Protein AF-A0A832ALB5-F1 (afdb_monomer)

Nearest PDB structures (foldseek):
  1qhh-assembly1_A  TM=9.493E-01  e=1.304E-03  Geobacillus stearothermophilus

Solvent-accessible surface area (backbone atoms only — not comparable to full-atom values): 5937 Å² total; per-residue (Å²): 127,56,60,64,70,62,43,64,88,46,56,73,71,48,34,50,67,32,68,62,75,74,76,91,83,88,86,87,76,68,86,90,72,43,66,69,59,39,54,53,38,23,53,51,37,37,57,61,68,66,67,66,71,86,79,77,86,77,70,81,73,82,74,55,63,70,60,52,54,54,51,52,52,51,50,51,58,51,50,53,52,51,52,52,51,57,62,71,69,52,79,80,132

Radius of gyration: 28.33 Å; Cα contacts (8 Å, |Δi|>4): 34; chains: 1; bounding box: 68×25×69 Å

Foldseek 3Di:
DALCVLCVPPDPVLSVLQPPLDDDDDDDDDPPNCPVSSVVSNVVNCVNVVVDDDDDPPPDDDPVVVVVVVVVVVVVVVVVVVVVVVVVPDDDD

Mean predicted aligned error: 13.48 Å

Structure (mmCIF, N/CA/C/O backbone):
data_AF-A0A832ALB5-F1
#
_entry.id   AF-A0A832ALB5-F1
#
loop_
_atom_site.group_PDB
_atom_site.id
_atom_site.type_symbol
_atom_site.label_atom_id
_atom_site.label_alt_id
_atom_site.label_comp_id
_atom_site.label_asym_id
_atom_site.label_entity_id
_atom_site.label_seq_id
_atom_site.pdbx_PDB_ins_code
_atom_site.Cartn_x
_atom_site.Cartn_y
_atom_site.Cartn_z
_atom_site.occupancy
_atom_site.B_iso_or_equiv
_atom_site.auth_seq_id
_atom_site.auth_comp_id
_atom_site.auth_asym_id
_atom_site.auth_atom_id
_atom_site.pdbx_PDB_model_num
ATOM 1 N N . MET A 1 1 ? -7.554 -15.033 3.421 1.00 71.12 1 MET A N 1
ATOM 2 C CA . MET A 1 1 ? -7.933 -13.713 3.965 1.00 71.12 1 MET A CA 1
ATOM 3 C C . MET A 1 1 ? -8.694 -12.962 2.897 1.00 71.12 1 MET A C 1
ATOM 5 O O . MET A 1 1 ? -8.177 -12.832 1.793 1.00 71.12 1 MET A O 1
ATOM 9 N N . THR A 1 2 ? -9.915 -12.533 3.195 1.00 93.62 2 THR A N 1
ATOM 10 C CA . THR A 1 2 ? -10.697 -11.669 2.301 1.00 93.62 2 THR A CA 1
ATOM 11 C C . THR A 1 2 ? -10.264 -10.204 2.461 1.00 93.62 2 THR A C 1
ATOM 13 O O . THR A 1 2 ? -9.675 -9.855 3.490 1.00 93.62 2 THR A O 1
ATOM 16 N N . PRO A 1 3 ? -10.539 -9.326 1.477 1.00 93.50 3 PRO A N 1
ATOM 17 C CA . PRO A 1 3 ? -10.285 -7.889 1.603 1.00 93.50 3 PRO A CA 1
ATOM 18 C C . PRO A 1 3 ? -10.903 -7.264 2.862 1.00 93.50 3 PRO A C 1
ATOM 20 O O . PRO A 1 3 ? -10.258 -6.448 3.515 1.00 93.50 3 PRO A O 1
ATOM 23 N N . ASP A 1 4 ? -12.102 -7.701 3.249 1.00 95.31 4 ASP A N 1
ATOM 24 C CA . ASP A 1 4 ? -12.810 -7.160 4.415 1.00 95.31 4 ASP A CA 1
ATOM 25 C C . ASP A 1 4 ? -12.121 -7.528 5.735 1.00 95.31 4 ASP A C 1
ATOM 27 O O . ASP A 1 4 ? -11.933 -6.671 6.599 1.00 95.31 4 ASP A O 1
ATOM 31 N N . GLN A 1 5 ? -11.630 -8.767 5.854 1.00 96.38 5 GLN A N 1
ATOM 32 C CA . GLN A 1 5 ? -10.867 -9.226 7.023 1.00 96.38 5 GLN A CA 1
ATOM 33 C C . GLN A 1 5 ? -9.566 -8.432 7.229 1.00 96.38 5 GLN A C 1
ATOM 35 O O . GLN A 1 5 ? -9.103 -8.274 8.357 1.00 96.38 5 GLN A O 1
ATOM 40 N N . ILE A 1 6 ? -8.960 -7.925 6.149 1.00 96.81 6 ILE A N 1
ATOM 41 C CA . ILE A 1 6 ? -7.725 -7.126 6.214 1.00 96.81 6 ILE A CA 1
ATOM 42 C C . ILE A 1 6 ? -7.983 -5.773 6.885 1.00 96.81 6 ILE A C 1
ATOM 44 O O . ILE A 1 6 ? -7.152 -5.297 7.661 1.00 96.81 6 ILE A O 1
ATOM 48 N N . ILE A 1 7 ? -9.129 -5.155 6.596 1.00 97.06 7 ILE A N 1
ATOM 49 C CA . ILE A 1 7 ? -9.441 -3.791 7.038 1.00 97.06 7 ILE A CA 1
ATOM 50 C C . ILE A 1 7 ? -10.309 -3.738 8.295 1.00 97.06 7 ILE A C 1
ATOM 52 O O . ILE A 1 7 ? -10.428 -2.674 8.897 1.00 97.06 7 ILE A O 1
ATOM 56 N N . GLU A 1 8 ? -10.897 -4.857 8.720 1.00 96.50 8 GLU A N 1
ATOM 57 C CA . GLU A 1 8 ? -11.848 -4.941 9.834 1.00 96.50 8 GLU A CA 1
ATOM 58 C C . GLU A 1 8 ? -11.348 -4.227 11.099 1.00 96.50 8 GLU A C 1
ATOM 60 O O . GLU A 1 8 ? -12.029 -3.359 11.645 1.00 96.50 8 GLU A O 1
ATOM 65 N N . LYS A 1 9 ? -10.110 -4.529 11.504 1.00 94.06 9 LYS A N 1
ATOM 66 C CA . LYS A 1 9 ? -9.503 -4.062 12.759 1.00 94.06 9 LYS A CA 1
ATOM 67 C C . LYS A 1 9 ? -8.773 -2.713 12.652 1.00 94.06 9 LYS A C 1
ATOM 69 O O . LYS A 1 9 ? -7.998 -2.381 13.554 1.00 94.06 9 LYS A O 1
ATOM 74 N N . LEU A 1 10 ? -8.911 -1.996 11.538 1.00 97.31 10 LEU A N 1
ATOM 75 C CA . LEU A 1 10 ? -8.297 -0.681 11.323 1.00 97.31 10 LEU A CA 1
ATOM 76 C C . LEU A 1 10 ? -9.265 0.433 11.736 1.00 97.31 10 LEU A C 1
ATOM 78 O O . LEU A 1 10 ? -10.480 0.271 11.648 1.00 97.31 10 LEU A O 1
ATOM 82 N N . ASN A 1 11 ? -8.742 1.582 12.162 1.00 97.25 11 ASN A N 1
ATOM 83 C CA . ASN A 1 11 ? -9.582 2.769 12.351 1.00 97.25 11 ASN A CA 1
ATOM 84 C C . ASN A 1 11 ? -9.970 3.387 10.984 1.00 97.25 11 ASN A C 1
ATOM 86 O O . ASN A 1 11 ? -9.367 3.026 9.971 1.00 97.25 11 ASN A O 1
ATOM 90 N N . PRO A 1 12 ? -10.941 4.316 10.916 1.00 97.69 12 PRO A N 1
ATOM 91 C CA . PRO A 1 12 ? -11.422 4.858 9.641 1.00 97.69 12 PRO A CA 1
ATOM 92 C C . PRO A 1 12 ? -10.323 5.438 8.734 1.00 97.69 12 PRO A C 1
ATOM 94 O O . PRO A 1 12 ? -10.260 5.085 7.561 1.00 97.69 12 PRO A O 1
ATOM 97 N N . VAL A 1 13 ? -9.398 6.230 9.286 1.00 96.75 13 VAL A N 1
ATOM 98 C CA . VAL A 1 13 ? -8.296 6.854 8.524 1.00 96.75 13 VAL A CA 1
ATOM 99 C C . VAL A 1 13 ? -7.302 5.806 8.010 1.00 96.75 13 VAL A C 1
ATOM 101 O O . VAL A 1 13 ? -6.815 5.877 6.885 1.00 96.75 13 VAL A O 1
ATOM 104 N N . GLN A 1 14 ? -7.012 4.783 8.815 1.00 97.88 14 GLN A N 1
ATOM 105 C CA . GLN A 1 14 ? -6.176 3.658 8.401 1.00 97.88 14 GLN A CA 1
ATOM 106 C C . GLN A 1 14 ? -6.856 2.822 7.308 1.00 97.88 14 GLN A C 1
ATOM 108 O O . GLN A 1 14 ? -6.170 2.369 6.394 1.00 97.88 14 GLN A O 1
ATOM 113 N N . LYS A 1 15 ? -8.183 2.620 7.381 1.00 98.19 15 LYS A N 1
ATOM 114 C CA . LYS A 1 15 ? -8.953 1.940 6.325 1.00 98.19 15 LYS A CA 1
ATOM 115 C C . LYS A 1 15 ? -8.868 2.719 5.021 1.00 98.19 15 LYS A C 1
ATOM 117 O O . LYS A 1 15 ? -8.514 2.126 4.010 1.00 98.19 15 LYS A O 1
ATOM 122 N N . GLU A 1 16 ? -9.114 4.026 5.058 1.00 97.62 16 GLU A N 1
ATOM 123 C CA . GLU A 1 16 ? -8.985 4.913 3.898 1.00 97.62 16 GLU A CA 1
ATOM 124 C C . GLU A 1 16 ? -7.591 4.792 3.261 1.00 97.62 16 GLU A C 1
ATOM 126 O O . GLU A 1 16 ? -7.451 4.492 2.077 1.00 97.62 16 GLU A O 1
ATOM 131 N N . ALA A 1 17 ? -6.543 4.880 4.081 1.00 97.62 17 ALA A N 1
ATOM 132 C CA . ALA A 1 17 ? -5.169 4.711 3.626 1.00 97.62 17 ALA A CA 1
ATOM 133 C C . ALA A 1 17 ? -4.873 3.325 3.020 1.00 97.62 17 ALA A C 1
ATOM 135 O O . ALA A 1 17 ? -3.945 3.197 2.223 1.00 97.62 17 ALA A O 1
ATOM 136 N N . VAL A 1 18 ? -5.613 2.275 3.381 1.00 97.94 18 VAL A N 1
ATOM 137 C CA . VAL A 1 18 ? -5.462 0.930 2.802 1.00 97.94 18 VAL A CA 1
ATOM 138 C C . VAL A 1 18 ? -6.242 0.782 1.495 1.00 97.94 18 VAL A C 1
ATOM 140 O O . VAL A 1 18 ? -5.714 0.191 0.553 1.00 97.94 18 VAL A O 1
ATOM 143 N N . ILE A 1 19 ? -7.458 1.330 1.412 1.00 97.31 19 ILE A N 1
ATOM 144 C CA . ILE A 1 19 ? -8.341 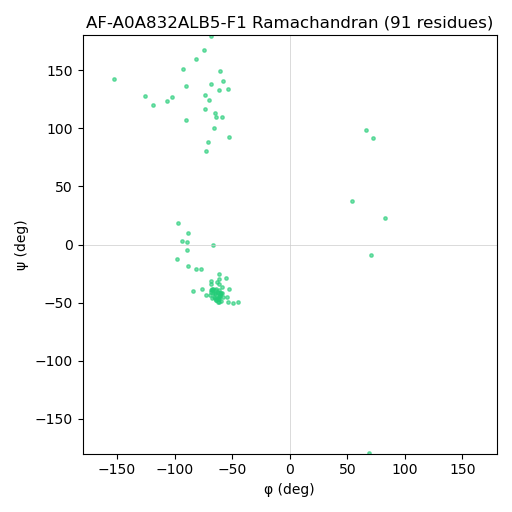1.169 0.246 1.00 97.31 19 ILE A CA 1
ATOM 145 C C . ILE A 1 19 ? -8.011 2.116 -0.915 1.00 97.31 19 ILE A C 1
ATOM 147 O O . ILE A 1 19 ? -8.373 1.812 -2.049 1.00 97.31 19 ILE A O 1
ATOM 151 N N . THR A 1 20 ? -7.316 3.231 -0.669 1.00 97.19 20 THR A N 1
ATOM 152 C CA . THR A 1 20 ? -6.906 4.186 -1.715 1.00 97.19 20 THR A CA 1
ATOM 153 C C . THR A 1 20 ? -5.779 3.603 -2.570 1.00 97.19 20 THR A C 1
ATOM 155 O O . THR A 1 20 ? -4.611 3.884 -2.324 1.00 97.19 20 THR A O 1
ATOM 158 N N . THR A 1 21 ? -6.085 2.744 -3.543 1.00 94.38 21 THR A N 1
ATOM 159 C CA . THR A 1 21 ? -5.079 1.991 -4.325 1.00 94.38 21 THR A CA 1
ATOM 160 C C . THR A 1 21 ? -4.568 2.705 -5.571 1.00 94.38 21 THR A C 1
ATOM 162 O O . THR A 1 21 ? -3.498 2.351 -6.066 1.00 94.38 21 THR A O 1
ATOM 165 N N . GLU A 1 22 ? -5.293 3.713 -6.049 1.00 90.44 22 GLU A N 1
ATOM 166 C CA . GLU A 1 22 ? -4.959 4.433 -7.275 1.00 90.44 22 GLU A CA 1
ATOM 167 C C . GLU A 1 22 ? -4.052 5.636 -7.008 1.00 90.44 22 GLU A C 1
ATOM 169 O O . GLU A 1 22 ? -4.275 6.414 -6.082 1.00 90.44 22 GLU A O 1
ATOM 174 N N . GLY A 1 23 ? -3.037 5.803 -7.860 1.00 89.25 23 GLY A N 1
ATOM 175 C CA . GLY A 1 23 ? -2.102 6.926 -7.799 1.00 89.25 23 GLY A CA 1
ATOM 176 C C . GLY A 1 23 ? -1.145 6.928 -6.590 1.00 89.25 23 GLY A C 1
ATOM 177 O O . GLY A 1 23 ? -1.123 5.997 -5.779 1.00 89.25 23 GLY A O 1
ATOM 178 N N . PRO A 1 24 ? -0.277 7.953 -6.489 1.00 92.19 24 PRO A N 1
ATOM 179 C CA . PRO A 1 24 ? 0.591 8.152 -5.330 1.00 92.19 24 PRO A CA 1
ATOM 180 C C . PRO A 1 24 ? -0.217 8.547 -4.085 1.00 92.19 24 PRO A C 1
ATOM 182 O O . PRO A 1 24 ? -1.095 9.400 -4.167 1.00 92.19 24 PRO A O 1
ATOM 185 N N . LEU A 1 25 ? 0.124 7.986 -2.920 1.00 94.81 25 LEU A N 1
ATOM 186 C CA . LEU A 1 25 ? -0.485 8.334 -1.631 1.00 94.81 25 LEU A CA 1
ATOM 187 C C . LEU A 1 25 ? 0.594 8.720 -0.612 1.00 94.81 25 LEU A C 1
ATOM 189 O O . LEU A 1 25 ? 1.520 7.945 -0.368 1.00 94.81 25 LEU A O 1
ATOM 193 N N . LEU A 1 26 ? 0.441 9.887 0.018 1.00 95.44 26 LEU A N 1
ATOM 194 C CA . LEU A 1 26 ? 1.263 10.341 1.140 1.00 95.44 26 LEU A CA 1
ATOM 195 C C . LEU A 1 26 ? 0.492 10.160 2.452 1.00 95.44 26 LEU A C 1
ATOM 197 O O . LEU A 1 26 ? -0.618 10.661 2.594 1.00 95.44 26 LEU A O 1
ATOM 201 N N . ILE A 1 27 ? 1.100 9.477 3.422 1.00 93.44 27 ILE A N 1
ATOM 202 C CA . ILE A 1 27 ? 0.540 9.287 4.765 1.00 93.44 27 ILE A CA 1
ATOM 203 C C . ILE A 1 27 ? 1.502 9.914 5.772 1.00 93.44 27 ILE A C 1
ATOM 205 O O . ILE A 1 27 ? 2.651 9.486 5.882 1.00 93.44 27 ILE A O 1
ATOM 209 N N . ILE A 1 28 ? 1.024 10.898 6.532 1.00 94.06 28 ILE A N 1
ATOM 210 C CA . ILE A 1 28 ? 1.781 11.547 7.607 1.00 94.06 28 ILE A CA 1
ATOM 211 C C . ILE A 1 28 ? 1.214 11.064 8.938 1.00 94.06 28 ILE A C 1
ATOM 213 O O . ILE A 1 28 ? 0.018 11.190 9.187 1.00 94.06 28 ILE A O 1
ATOM 217 N N . ALA A 1 29 ? 2.058 10.487 9.797 1.00 93.06 29 ALA A N 1
ATOM 218 C CA . ALA A 1 29 ? 1.602 9.957 11.077 1.00 93.06 29 ALA A CA 1
ATOM 219 C C . ALA A 1 29 ? 2.704 9.955 12.148 1.00 93.06 29 ALA A C 1
ATOM 221 O O . ALA A 1 29 ? 3.859 9.622 11.874 1.00 93.06 29 ALA A O 1
ATOM 222 N N . GLY A 1 30 ? 2.323 10.250 13.395 1.00 94.25 30 GLY A N 1
ATOM 223 C CA . GLY A 1 30 ? 3.222 10.254 14.556 1.00 94.25 30 GLY A CA 1
ATOM 224 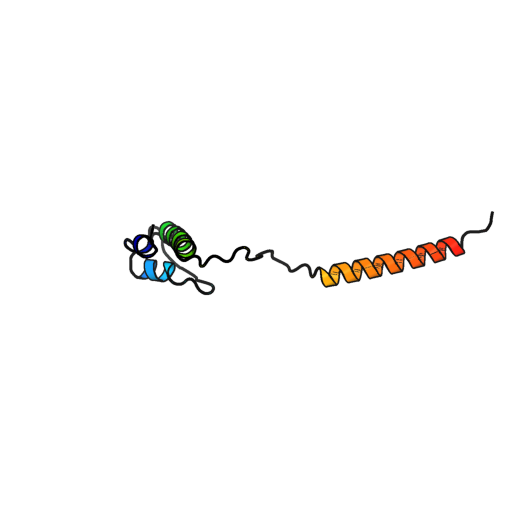C C . GLY A 1 30 ? 3.735 8.864 14.959 1.00 94.25 30 GLY A C 1
ATOM 225 O O . GLY A 1 30 ? 3.398 7.843 14.346 1.00 94.25 30 GLY A O 1
ATOM 226 N N . ALA A 1 31 ? 4.570 8.791 15.997 1.00 94.38 31 ALA A N 1
ATOM 227 C CA . ALA A 1 31 ? 4.989 7.519 16.596 1.00 94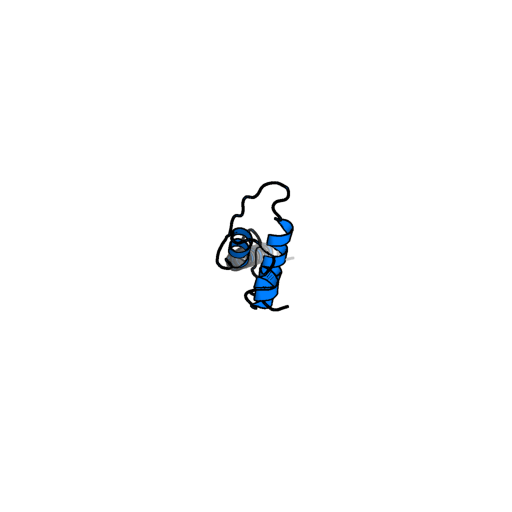.38 31 ALA A CA 1
ATOM 228 C C . ALA A 1 31 ? 3.776 6.728 17.137 1.00 94.38 31 ALA A C 1
ATOM 230 O O . ALA A 1 31 ? 2.755 7.314 17.476 1.00 94.38 31 ALA A O 1
AT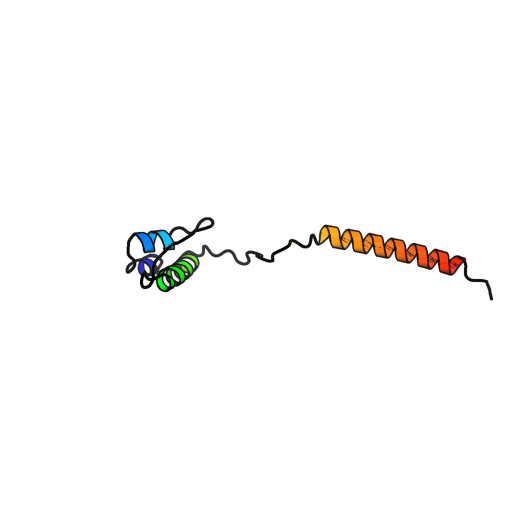OM 231 N N . GLY A 1 32 ? 3.837 5.391 17.138 1.00 93.19 32 GLY A N 1
ATOM 232 C CA . GLY A 1 32 ? 2.756 4.534 17.668 1.00 93.19 32 GLY A CA 1
ATOM 233 C C . GLY A 1 32 ? 1.445 4.480 16.860 1.00 93.19 32 GLY A C 1
ATOM 234 O O . GLY A 1 32 ? 0.625 3.602 17.093 1.00 93.19 32 GLY A O 1
ATOM 235 N N . SER A 1 33 ? 1.263 5.327 15.846 1.00 93.81 33 SER A N 1
ATOM 236 C CA . SER A 1 33 ? 0.038 5.433 15.021 1.00 93.81 33 SER A CA 1
ATOM 237 C C . SER A 1 33 ? -0.301 4.221 14.131 1.00 93.81 33 SER A C 1
ATOM 239 O O . SER A 1 33 ? -1.291 4.240 13.397 1.00 93.81 33 SER A O 1
ATOM 241 N N . GLY A 1 34 ? 0.518 3.165 14.154 1.00 95.31 34 GLY A N 1
ATOM 242 C CA . GLY A 1 34 ? 0.288 1.954 13.362 1.00 95.31 34 GLY A CA 1
ATOM 243 C C . GLY A 1 34 ? 0.766 2.014 11.906 1.00 95.31 34 GLY A C 1
ATOM 244 O O . GLY A 1 34 ? 0.292 1.223 11.099 1.00 95.31 34 GLY A O 1
ATOM 245 N N . LYS A 1 35 ? 1.722 2.890 11.552 1.00 96.88 35 LYS A N 1
ATOM 246 C CA . LYS A 1 35 ? 2.298 3.017 10.187 1.00 96.88 35 LYS A CA 1
ATOM 247 C C . LYS A 1 35 ? 2.636 1.674 9.529 1.00 96.88 35 LYS A C 1
ATOM 249 O O . LYS A 1 35 ? 2.207 1.405 8.412 1.00 96.88 35 LYS A O 1
ATO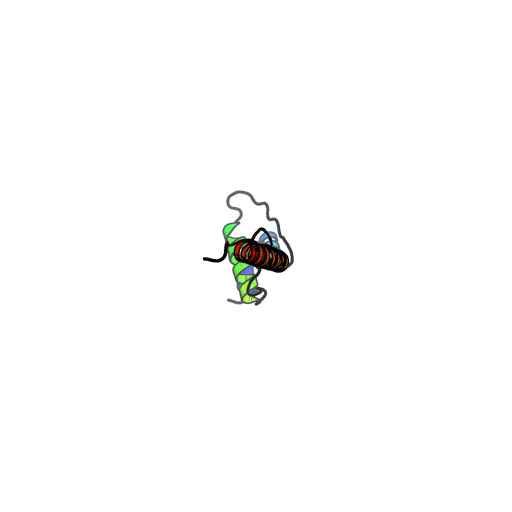M 254 N N . THR A 1 36 ? 3.353 0.807 10.244 1.00 96.06 36 THR A N 1
ATOM 255 C CA . THR A 1 36 ? 3.722 -0.528 9.752 1.00 96.06 36 THR A CA 1
ATOM 256 C C . THR A 1 36 ? 2.491 -1.376 9.455 1.00 96.06 36 THR A C 1
ATOM 258 O O . THR A 1 36 ? 2.423 -2.011 8.411 1.00 96.06 36 THR A O 1
ATOM 261 N N . ARG A 1 37 ? 1.484 -1.332 10.334 1.00 96.62 37 ARG A N 1
ATOM 262 C CA . ARG A 1 37 ? 0.226 -2.063 10.165 1.00 96.62 37 ARG A CA 1
ATOM 263 C C . ARG A 1 37 ? -0.570 -1.569 8.959 1.00 96.62 37 ARG A C 1
ATOM 265 O O . ARG A 1 37 ? -1.148 -2.386 8.251 1.00 96.62 37 ARG A O 1
ATOM 272 N N . VAL A 1 38 ? -0.586 -0.261 8.710 1.00 97.19 38 VAL A N 1
ATOM 273 C CA . VAL A 1 38 ? -1.219 0.322 7.516 1.00 97.19 38 VAL A CA 1
ATOM 274 C C . VAL A 1 38 ? -0.504 -0.148 6.253 1.00 97.19 38 VAL A C 1
ATOM 276 O O . VAL A 1 38 ? -1.158 -0.632 5.336 1.00 97.19 38 VAL A O 1
ATOM 279 N N . LEU A 1 39 ? 0.831 -0.080 6.219 1.00 96.56 39 LEU A N 1
ATOM 280 C CA . LEU A 1 39 ? 1.617 -0.506 5.058 1.00 96.56 39 LEU A CA 1
ATOM 281 C C . LEU A 1 39 ? 1.431 -1.996 4.741 1.00 96.56 39 LEU A C 1
ATOM 283 O O . LEU A 1 39 ? 1.178 -2.345 3.589 1.00 96.56 39 LEU A O 1
ATOM 287 N N . THR A 1 40 ? 1.498 -2.873 5.746 1.00 97.19 40 THR A N 1
ATOM 288 C CA . THR A 1 40 ? 1.312 -4.318 5.536 1.00 97.19 40 THR A CA 1
ATOM 289 C C . THR A 1 40 ? -0.115 -4.653 5.115 1.00 97.19 40 THR A C 1
ATOM 291 O O . THR A 1 40 ? -0.307 -5.426 4.176 1.00 97.19 40 THR A O 1
ATOM 294 N N . SER A 1 41 ? -1.116 -4.025 5.739 1.00 97.50 41 SER A N 1
ATOM 295 C CA . SER A 1 41 ? -2.524 -4.205 5.362 1.00 97.50 41 SER A CA 1
ATOM 296 C C . SER A 1 41 ? -2.792 -3.705 3.941 1.00 97.50 41 SER A C 1
ATOM 298 O O . SER A 1 41 ? -3.508 -4.361 3.193 1.00 97.50 41 SER A O 1
ATOM 300 N N . ARG A 1 42 ? -2.166 -2.596 3.523 1.00 96.81 42 ARG A N 1
ATOM 301 C CA . ARG A 1 42 ? -2.271 -2.055 2.159 1.00 96.81 42 ARG A CA 1
ATOM 302 C C . ARG A 1 42 ? -1.716 -3.020 1.117 1.00 96.81 42 ARG A C 1
ATOM 304 O O . ARG A 1 42 ? -2.386 -3.286 0.123 1.00 96.81 42 ARG A O 1
ATOM 311 N N . VAL A 1 43 ? -0.535 -3.593 1.354 1.00 95.62 43 VAL A N 1
ATOM 312 C CA . VAL A 1 43 ? 0.036 -4.615 0.457 1.00 95.62 43 VAL A CA 1
ATOM 313 C C . VAL A 1 43 ? -0.869 -5.845 0.397 1.00 95.62 43 VAL A C 1
ATOM 315 O O . VAL A 1 43 ? -1.207 -6.300 -0.694 1.00 95.62 43 VAL A O 1
ATOM 318 N N . ALA A 1 44 ? -1.324 -6.347 1.549 1.00 97.00 44 ALA A N 1
ATOM 319 C CA . ALA A 1 44 ? -2.237 -7.486 1.600 1.00 97.00 44 ALA A CA 1
ATOM 320 C C . ALA A 1 44 ? -3.541 -7.213 0.831 1.00 97.00 44 ALA A C 1
ATOM 322 O O . ALA A 1 44 ? -4.011 -8.080 0.098 1.00 97.00 44 ALA A O 1
ATOM 323 N N . TYR A 1 45 ? -4.101 -6.006 0.956 1.00 97.44 45 TYR A N 1
ATOM 324 C CA . TYR A 1 45 ? -5.333 -5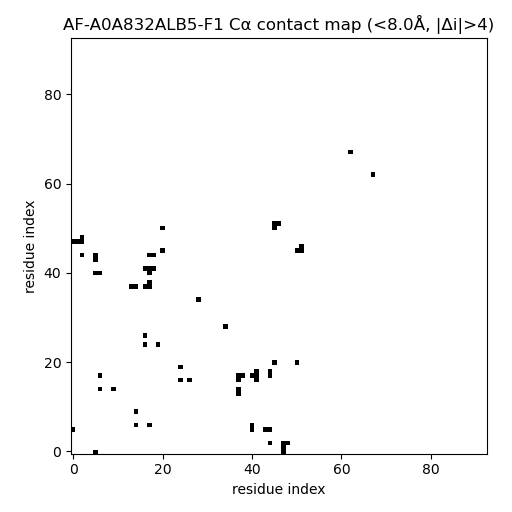.598 0.282 1.00 97.44 45 TYR A CA 1
ATOM 325 C C . TYR A 1 45 ? -5.169 -5.550 -1.244 1.00 97.44 45 TYR A C 1
ATOM 327 O O . TYR A 1 45 ? -5.993 -6.111 -1.968 1.00 97.44 45 TYR A O 1
ATOM 335 N N . ILE A 1 46 ? -4.074 -4.955 -1.736 1.00 95.44 46 ILE A N 1
ATOM 336 C CA . ILE A 1 46 ? -3.732 -4.913 -3.169 1.00 95.44 46 ILE A CA 1
ATOM 337 C C . ILE A 1 46 ? -3.622 -6.331 -3.744 1.00 95.44 46 ILE A C 1
ATOM 339 O O . ILE A 1 46 ? -4.171 -6.609 -4.813 1.00 95.44 46 ILE A O 1
ATOM 343 N N . LEU A 1 47 ? -2.948 -7.239 -3.031 1.00 94.75 47 LEU A N 1
ATOM 344 C CA . LEU A 1 47 ? -2.787 -8.631 -3.456 1.00 94.75 47 LEU A CA 1
ATOM 345 C C . LEU A 1 47 ? -4.117 -9.395 -3.431 1.00 94.75 47 LEU A C 1
ATOM 347 O O . LEU A 1 47 ? -4.458 -10.057 -4.410 1.00 94.75 47 LEU A O 1
ATOM 351 N N . ALA A 1 48 ? -4.899 -9.262 -2.356 1.00 95.94 48 ALA A N 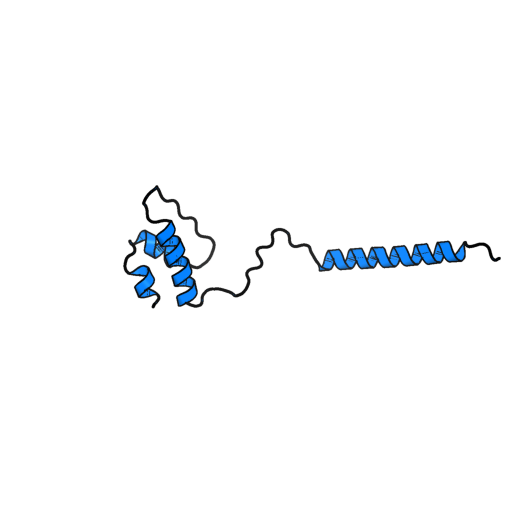1
ATOM 352 C CA . ALA A 1 48 ? -6.194 -9.927 -2.209 1.00 95.94 48 ALA A CA 1
ATOM 353 C C . ALA A 1 48 ? -7.197 -9.506 -3.295 1.00 95.94 48 ALA A C 1
ATOM 355 O O . ALA A 1 48 ? -7.993 -10.326 -3.748 1.00 95.94 48 ALA A O 1
ATOM 356 N N . ARG A 1 49 ? -7.133 -8.248 -3.750 1.00 95.69 49 ARG A N 1
ATOM 357 C CA . ARG A 1 49 ? -7.961 -7.721 -4.847 1.00 95.69 49 ARG A CA 1
ATOM 358 C C . ARG A 1 49 ? -7.348 -7.889 -6.238 1.00 95.69 49 ARG A C 1
ATOM 360 O O . ARG A 1 49 ? -7.962 -7.457 -7.207 1.00 95.69 49 ARG A O 1
ATOM 367 N N . ARG A 1 50 ? -6.169 -8.516 -6.351 1.00 93.12 50 ARG A N 1
ATOM 368 C CA . ARG A 1 50 ? -5.431 -8.704 -7.615 1.00 93.12 50 ARG A CA 1
ATOM 369 C C . ARG A 1 50 ? -5.181 -7.392 -8.376 1.00 93.12 50 ARG A C 1
ATOM 371 O O . ARG A 1 50 ? -5.219 -7.364 -9.599 1.00 93.12 50 ARG A O 1
ATOM 378 N N . LEU A 1 51 ? -4.903 -6.312 -7.644 1.00 91.19 51 LEU A N 1
ATOM 379 C CA . LEU A 1 51 ? -4.621 -4.980 -8.203 1.00 91.19 51 LEU A CA 1
ATOM 380 C C . LEU A 1 51 ? -3.128 -4.765 -8.502 1.00 91.19 51 LEU A C 1
ATOM 382 O O . LEU A 1 51 ? -2.730 -3.732 -9.035 1.00 91.19 51 LEU A O 1
ATOM 386 N N . ALA A 1 52 ? -2.273 -5.723 -8.140 1.00 88.06 52 ALA A N 1
ATOM 387 C CA . ALA A 1 52 ? -0.853 -5.660 -8.447 1.00 88.06 52 ALA A CA 1
ATOM 388 C C . ALA A 1 52 ? -0.615 -5.934 -9.940 1.00 88.06 52 ALA A C 1
ATOM 390 O O . ALA A 1 52 ? -0.851 -7.042 -10.420 1.00 88.06 52 ALA A O 1
ATOM 391 N N . HIS A 1 53 ? -0.087 -4.948 -10.664 1.00 79.69 53 HIS A N 1
ATOM 392 C CA . HIS A 1 53 ? 0.470 -5.177 -11.994 1.00 79.69 53 HIS A CA 1
ATOM 393 C C . HIS A 1 53 ? 1.810 -5.909 -11.872 1.00 79.69 53 HIS A C 1
ATOM 395 O O . HIS A 1 53 ? 2.697 -5.475 -11.132 1.00 79.69 53 HIS A O 1
ATOM 401 N N . ALA A 1 54 ? 1.970 -7.006 -12.612 1.00 64.38 54 ALA A N 1
ATOM 402 C CA . ALA A 1 54 ? 3.261 -7.658 -12.760 1.00 64.38 54 ALA A CA 1
ATOM 403 C C . ALA A 1 54 ? 4.207 -6.697 -13.501 1.00 64.38 54 ALA A C 1
ATOM 405 O O . ALA A 1 54 ? 3.985 -6.386 -14.665 1.00 64.38 54 ALA A O 1
ATOM 406 N N . TYR A 1 55 ? 5.240 -6.226 -12.799 1.00 60.75 55 TYR A N 1
ATOM 407 C CA . TYR A 1 55 ? 6.319 -5.372 -13.306 1.00 60.75 55 TYR A CA 1
ATOM 408 C C . TYR A 1 55 ? 5.938 -3.905 -13.608 1.00 60.75 55 TYR A C 1
ATOM 410 O O . TYR A 1 55 ? 5.587 -3.526 -14.722 1.00 60.75 55 TYR A O 1
ATOM 418 N N . ARG A 1 56 ? 6.102 -3.028 -12.607 1.00 57.22 56 ARG A N 1
ATOM 419 C CA . ARG A 1 56 ? 6.378 -1.603 -12.851 1.00 57.22 56 ARG A CA 1
ATOM 420 C C . ARG A 1 56 ? 7.892 -1.441 -12.905 1.00 57.22 56 ARG A C 1
ATOM 422 O O . ARG A 1 56 ? 8.550 -1.545 -11.870 1.00 57.22 56 ARG A O 1
ATOM 429 N N . ASP A 1 57 ? 8.431 -1.216 -14.098 1.00 57.09 57 ASP A N 1
ATOM 430 C CA . ASP A 1 57 ? 9.836 -0.855 -14.262 1.00 57.09 57 ASP A CA 1
ATOM 431 C C . ASP A 1 57 ? 10.073 0.524 -13.624 1.00 57.09 57 ASP A C 1
ATOM 433 O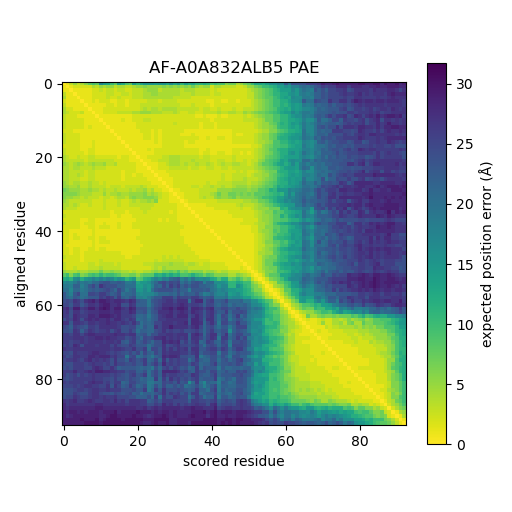 O . ASP A 1 57 ? 9.698 1.561 -14.169 1.00 57.09 57 ASP A O 1
ATOM 437 N N . ASN A 1 58 ? 10.623 0.513 -12.410 1.00 58.62 58 ASN A N 1
ATOM 438 C CA . ASN A 1 58 ? 10.998 1.703 -11.649 1.00 58.62 58 ASN A CA 1
ATOM 439 C C . ASN A 1 58 ? 12.493 2.023 -11.813 1.00 58.62 58 ASN A C 1
ATOM 441 O O . ASN A 1 58 ? 13.060 2.735 -10.976 1.00 58.62 58 ASN A O 1
ATOM 445 N N . THR A 1 59 ? 13.162 1.497 -12.848 1.00 57.53 59 THR A N 1
ATOM 446 C CA . THR A 1 59 ? 14.542 1.894 -13.124 1.00 57.53 59 THR A CA 1
ATOM 447 C C . THR A 1 59 ? 14.584 3.381 -13.488 1.00 57.53 59 THR A C 1
ATOM 449 O O . THR A 1 59 ? 14.078 3.856 -14.506 1.00 57.53 59 THR A O 1
ATOM 452 N N . ARG A 1 60 ? 15.151 4.156 -12.558 1.00 54.56 60 ARG A N 1
ATOM 453 C CA . ARG A 1 60 ? 15.546 5.552 -12.746 1.00 54.56 60 ARG A CA 1
ATOM 454 C C . ARG A 1 60 ? 16.462 5.623 -13.975 1.00 54.56 60 ARG A C 1
ATOM 456 O O . ARG A 1 60 ? 17.384 4.825 -14.082 1.00 54.56 60 ARG A O 1
ATOM 463 N N . GLN A 1 61 ? 16.198 6.592 -14.854 1.00 52.31 61 GLN A N 1
ATOM 464 C CA . GLN A 1 61 ? 16.767 6.757 -16.201 1.00 52.31 61 GLN A CA 1
ATOM 465 C C . GLN A 1 61 ? 16.362 5.664 -17.198 1.00 52.31 61 GLN A C 1
ATOM 467 O O . GLN A 1 61 ? 17.002 4.625 -17.329 1.00 52.31 61 GLN A O 1
ATOM 472 N N . ARG A 1 62 ? 15.358 5.997 -18.019 1.00 56.16 62 ARG A N 1
ATOM 473 C CA . ARG A 1 62 ? 15.229 5.454 -19.372 1.00 56.16 62 ARG A CA 1
ATOM 474 C C . ARG A 1 62 ? 16.552 5.689 -20.109 1.00 56.16 62 ARG A C 1
ATOM 476 O O . ARG A 1 62 ? 16.741 6.748 -20.703 1.00 56.16 62 ARG A O 1
ATOM 483 N N . ARG A 1 63 ? 17.466 4.720 -20.074 1.00 57.44 63 ARG A N 1
ATOM 484 C CA . ARG A 1 63 ? 18.426 4.559 -21.162 1.00 57.44 63 ARG A CA 1
ATOM 485 C C . ARG A 1 63 ? 17.582 4.331 -22.404 1.00 57.44 63 ARG A C 1
ATOM 487 O O . ARG A 1 63 ? 16.845 3.350 -22.489 1.00 57.44 63 ARG A O 1
ATOM 494 N N . ASP A 1 64 ? 17.555 5.315 -23.293 1.00 72.75 64 ASP A N 1
ATOM 495 C CA . ASP A 1 64 ? 16.823 5.202 -24.546 1.00 72.75 64 ASP A CA 1
ATOM 496 C C . ASP A 1 64 ? 17.570 4.201 -25.433 1.00 72.75 64 ASP A C 1
ATOM 498 O O . ASP A 1 64 ? 18.451 4.562 -26.211 1.00 72.75 64 ASP A O 1
ATOM 502 N N . VAL A 1 65 ? 17.227 2.920 -25.277 1.00 71.31 65 VAL A N 1
ATOM 503 C CA . VAL A 1 65 ? 17.862 1.791 -25.973 1.00 71.31 65 VAL A CA 1
ATOM 504 C C . VAL A 1 65 ? 17.819 1.976 -27.492 1.00 71.31 65 VAL A C 1
ATOM 506 O O . VAL A 1 65 ? 18.710 1.506 -28.197 1.00 71.31 65 VAL A O 1
ATOM 509 N N . ARG A 1 66 ? 16.809 2.682 -28.028 1.00 71.94 66 ARG A N 1
ATOM 510 C CA . ARG A 1 66 ? 16.750 2.988 -29.465 1.00 71.94 66 ARG A CA 1
ATOM 511 C C . ARG A 1 66 ? 17.841 3.979 -29.856 1.00 71.94 66 ARG A C 1
ATOM 513 O O . ARG A 1 66 ? 18.510 3.775 -30.868 1.00 71.94 66 ARG A O 1
ATOM 520 N N . ARG A 1 67 ? 18.043 5.019 -29.044 1.00 77.56 67 ARG A N 1
ATOM 521 C CA . ARG A 1 67 ? 19.087 6.025 -29.258 1.00 77.56 67 ARG A CA 1
ATOM 522 C C . ARG A 1 67 ? 20.484 5.426 -29.112 1.00 77.56 67 ARG A C 1
ATOM 524 O O . ARG A 1 67 ? 21.309 5.643 -29.993 1.00 77.56 67 ARG A O 1
ATOM 531 N N . GLU A 1 68 ? 20.728 4.625 -28.078 1.00 83.75 68 GLU A N 1
ATOM 532 C CA . GLU A 1 68 ? 22.021 3.952 -27.871 1.00 83.75 68 GLU A CA 1
ATOM 533 C C . GLU A 1 68 ? 22.372 3.039 -29.055 1.00 83.75 68 GLU A C 1
ATOM 535 O O . GLU A 1 68 ? 23.430 3.205 -29.660 1.00 83.75 68 GLU A O 1
ATOM 540 N N . ARG A 1 69 ? 21.435 2.189 -29.502 1.00 83.19 69 ARG A N 1
ATOM 541 C CA . ARG A 1 69 ? 21.641 1.330 -30.684 1.00 83.19 69 ARG A CA 1
ATOM 542 C C . ARG A 1 69 ? 21.936 2.120 -31.961 1.00 83.19 69 ARG A C 1
ATOM 544 O O . ARG A 1 69 ? 22.738 1.682 -32.782 1.00 83.19 69 ARG A O 1
ATOM 551 N N . SER A 1 70 ? 21.306 3.283 -32.145 1.00 88.19 70 SER A N 1
ATOM 552 C CA . SER A 1 70 ? 21.568 4.138 -33.313 1.00 88.19 70 SER A CA 1
ATOM 553 C C . SER A 1 70 ? 22.971 4.762 -33.294 1.00 88.19 70 SER A C 1
ATOM 555 O O . SER A 1 70 ? 23.605 4.901 -34.344 1.00 88.19 70 SER A O 1
ATOM 557 N N . LEU A 1 71 ? 23.485 5.090 -32.103 1.00 89.06 71 LEU A N 1
ATOM 558 C CA . LEU A 1 71 ? 24.828 5.640 -31.919 1.00 89.06 71 LEU A CA 1
ATOM 559 C C . LEU A 1 71 ? 25.890 4.560 -32.131 1.00 89.06 71 LEU A C 1
ATOM 561 O O . LEU A 1 71 ? 26.860 4.801 -32.845 1.00 89.06 71 LEU A O 1
ATOM 565 N N . GLU A 1 72 ? 25.674 3.360 -31.591 1.00 93.19 72 GLU A N 1
ATOM 566 C CA . GLU A 1 72 ? 26.552 2.205 -31.810 1.00 93.19 72 GLU A CA 1
ATOM 567 C C . GLU A 1 72 ? 26.635 1.833 -33.294 1.00 93.19 72 GLU A C 1
ATOM 569 O O . GLU A 1 72 ? 27.728 1.651 -33.828 1.00 93.19 72 GLU A O 1
ATOM 574 N N . ALA A 1 73 ? 25.500 1.802 -34.000 1.00 94.00 73 ALA A N 1
ATOM 575 C CA . ALA A 1 73 ? 25.484 1.567 -35.443 1.00 94.00 73 ALA A CA 1
ATOM 576 C C . ALA A 1 73 ? 26.289 2.634 -36.211 1.00 94.00 73 ALA A C 1
ATOM 578 O O . ALA A 1 73 ? 27.062 2.304 -37.112 1.00 94.00 73 ALA A O 1
ATOM 579 N N . SER A 1 74 ? 26.157 3.907 -35.824 1.00 94.25 74 SER A N 1
ATOM 580 C CA . SER A 1 74 ? 26.891 5.022 -36.442 1.00 94.25 74 SER A CA 1
ATOM 581 C C . SER A 1 74 ? 28.399 4.964 -36.169 1.00 94.25 74 SER A C 1
ATOM 583 O O . SER A 1 74 ? 29.204 5.251 -37.062 1.00 94.25 74 SER A O 1
ATOM 585 N N . LEU A 1 75 ? 28.793 4.566 -34.956 1.00 95.69 75 LEU A N 1
ATOM 586 C CA . LEU A 1 75 ? 30.189 4.339 -34.578 1.00 95.69 75 LEU A CA 1
ATOM 587 C C . LEU A 1 75 ? 30.794 3.190 -35.383 1.00 95.69 75 LEU A C 1
ATOM 589 O O . LEU A 1 75 ? 31.849 3.367 -35.987 1.00 95.69 75 LEU A O 1
ATOM 593 N N . ASN A 1 76 ? 30.096 2.057 -35.473 1.00 96.12 76 ASN A N 1
ATOM 594 C CA . ASN A 1 76 ? 30.555 0.895 -36.232 1.00 96.12 76 ASN A CA 1
ATOM 595 C C . ASN A 1 76 ? 30.721 1.221 -37.722 1.00 96.12 76 ASN A C 1
ATOM 597 O O . ASN A 1 76 ? 31.755 0.914 -38.312 1.00 96.12 76 ASN A O 1
ATOM 601 N N . ALA A 1 77 ? 29.754 1.924 -38.319 1.00 94.75 77 ALA A N 1
ATOM 602 C CA . ALA A 1 77 ? 29.845 2.370 -39.710 1.00 94.75 77 ALA A CA 1
ATOM 603 C C . ALA A 1 77 ? 31.006 3.353 -39.947 1.00 94.75 77 ALA A C 1
ATOM 605 O O . ALA A 1 77 ? 31.600 3.387 -41.024 1.00 94.75 77 ALA A O 1
ATOM 606 N N . SER A 1 78 ? 31.341 4.180 -38.955 1.00 93.69 78 SER A N 1
ATOM 607 C CA . SER A 1 78 ? 32.478 5.103 -39.045 1.00 93.69 78 SER A CA 1
ATOM 608 C C . SER A 1 78 ? 33.814 4.379 -38.858 1.00 93.69 78 SER A C 1
ATOM 610 O O . SER A 1 78 ? 34.755 4.652 -39.598 1.00 93.69 78 SER A O 1
ATOM 612 N N . SER A 1 79 ? 33.876 3.400 -37.952 1.00 95.31 79 SER A N 1
ATOM 613 C CA . SER A 1 79 ? 35.045 2.538 -37.750 1.00 95.31 79 SER A CA 1
ATOM 614 C C . SER A 1 79 ? 35.374 1.723 -39.004 1.00 95.31 79 SER A C 1
ATOM 616 O O . SER A 1 79 ? 36.520 1.727 -39.445 1.00 95.31 79 SER A O 1
ATOM 618 N N . ALA A 1 80 ? 34.368 1.118 -39.642 1.00 93.31 80 ALA A N 1
ATOM 619 C CA . ALA A 1 80 ? 34.553 0.356 -40.876 1.00 93.31 80 ALA A CA 1
ATOM 620 C C . ALA A 1 80 ? 35.119 1.219 -42.019 1.00 93.31 80 ALA A C 1
ATOM 622 O O . ALA A 1 80 ? 36.041 0.801 -42.717 1.00 93.31 80 ALA A O 1
ATOM 623 N N . ARG A 1 81 ? 34.623 2.456 -42.174 1.00 92.88 81 ARG A N 1
ATOM 624 C CA . ARG A 1 81 ? 35.147 3.409 -43.169 1.00 92.88 81 ARG A CA 1
ATOM 625 C C . ARG A 1 81 ? 36.608 3.773 -42.907 1.00 92.88 81 ARG A C 1
ATOM 627 O O . ARG A 1 81 ? 37.395 3.820 -43.846 1.00 92.88 81 ARG A O 1
ATOM 634 N N . LEU A 1 82 ? 36.976 3.997 -41.644 1.00 88.12 82 LEU A N 1
ATOM 635 C CA . LEU A 1 82 ? 38.364 4.276 -41.269 1.00 88.12 82 LEU A CA 1
ATOM 636 C C . LEU A 1 82 ? 39.280 3.076 -41.529 1.00 88.12 82 LEU A C 1
ATOM 638 O O . LEU A 1 82 ? 40.370 3.257 -42.057 1.00 88.12 82 LEU A O 1
ATOM 642 N N . GLN A 1 83 ? 38.837 1.856 -41.217 1.00 91.12 83 GLN A N 1
ATOM 643 C CA . GLN A 1 83 ? 39.606 0.641 -41.502 1.00 91.12 83 GLN A CA 1
ATOM 644 C C . GLN A 1 83 ? 39.837 0.451 -43.002 1.00 91.12 83 GLN A C 1
ATOM 646 O O . GLN A 1 83 ? 40.943 0.109 -43.408 1.00 91.12 83 GLN A O 1
ATOM 651 N N . GLN A 1 84 ? 38.824 0.724 -43.829 1.00 87.94 84 GLN A N 1
ATOM 652 C CA . GLN A 1 84 ? 38.956 0.658 -45.282 1.00 87.94 84 GLN A CA 1
ATOM 653 C C . GLN A 1 84 ? 39.932 1.712 -45.817 1.00 87.94 84 GLN A C 1
ATOM 655 O O . GLN A 1 84 ? 40.757 1.386 -46.664 1.00 87.94 84 GLN A O 1
ATOM 660 N N . PHE A 1 85 ? 39.871 2.943 -45.299 1.00 85.62 85 PHE A N 1
ATOM 661 C CA . PHE A 1 85 ? 40.803 4.008 -45.668 1.00 85.62 85 PHE A CA 1
ATOM 662 C C . PHE A 1 85 ? 42.252 3.638 -45.320 1.00 85.62 85 PHE A C 1
ATOM 664 O O . PHE A 1 85 ? 43.122 3.678 -46.183 1.00 85.62 85 PHE A O 1
ATOM 671 N N . VAL A 1 86 ? 42.496 3.184 -44.087 1.00 89.00 86 VAL A N 1
ATOM 672 C CA . VAL A 1 86 ? 43.829 2.745 -43.639 1.00 89.00 86 VAL A CA 1
ATOM 673 C C . VAL A 1 86 ? 44.331 1.550 -44.456 1.00 89.00 86 VAL A C 1
ATOM 675 O O . VAL A 1 86 ? 45.505 1.500 -44.803 1.00 89.00 86 VAL A O 1
ATOM 678 N N . ALA A 1 87 ? 43.454 0.604 -44.804 1.00 81.44 87 ALA A N 1
ATOM 679 C CA . ALA A 1 87 ? 43.814 -0.537 -45.642 1.00 81.44 87 ALA A CA 1
ATOM 680 C C . ALA A 1 87 ? 44.125 -0.138 -47.095 1.00 81.44 87 ALA A C 1
ATOM 682 O O . ALA A 1 87 ? 44.962 -0.776 -47.726 1.00 81.44 87 ALA A O 1
ATOM 683 N N . SER A 1 88 ? 43.478 0.908 -47.626 1.00 76.19 88 SER A N 1
ATOM 684 C CA . SER A 1 88 ? 43.772 1.439 -48.964 1.00 76.19 88 SER A CA 1
ATOM 685 C C . SER A 1 88 ? 45.042 2.291 -49.031 1.00 76.19 88 SER A C 1
ATOM 687 O O . SER A 1 88 ? 45.597 2.439 -50.114 1.00 76.19 88 SER A O 1
ATOM 689 N N . ASP A 1 89 ? 45.500 2.819 -47.892 1.00 65.56 89 ASP A N 1
ATOM 690 C CA . ASP A 1 89 ? 46.737 3.607 -47.757 1.00 65.56 89 ASP A CA 1
ATOM 691 C C . ASP A 1 89 ? 47.950 2.735 -47.366 1.00 65.56 89 ASP A C 1
ATOM 693 O O . ASP A 1 89 ? 49.054 3.237 -47.146 1.00 65.56 89 ASP A O 1
ATOM 697 N N . ALA A 1 90 ? 47.764 1.413 -47.261 1.00 62.31 90 ALA A N 1
ATOM 698 C CA . ALA A 1 90 ? 48.854 0.484 -47.000 1.00 62.31 90 ALA A CA 1
ATOM 699 C C . ALA A 1 90 ? 49.760 0.389 -48.245 1.00 62.31 90 ALA A C 1
ATOM 701 O O . ALA A 1 90 ? 49.265 0.070 -49.332 1.00 62.31 90 ALA A O 1
ATOM 702 N N . PRO A 1 91 ? 51.079 0.638 -48.129 1.00 59.94 91 PRO A N 1
ATOM 703 C CA . PRO A 1 91 ? 51.982 0.461 -49.256 1.00 59.94 91 PRO A CA 1
ATOM 704 C C . PRO A 1 91 ? 51.948 -1.008 -49.690 1.00 59.94 91 PRO A C 1
ATOM 706 O O . PRO A 1 91 ? 51.999 -1.914 -48.856 1.00 59.94 91 PRO A O 1
ATOM 709 N N . SER A 1 92 ? 51.821 -1.238 -51.000 1.00 58.94 92 SER A N 1
ATOM 710 C CA . SER A 1 92 ? 51.963 -2.582 -51.568 1.00 58.94 92 SER A CA 1
ATOM 711 C C . SER A 1 92 ? 53.352 -3.140 -51.216 1.00 58.94 92 SER A C 1
ATOM 713 O O . SER A 1 92 ? 54.301 -2.350 -51.212 1.00 58.94 92 SER A O 1
ATOM 715 N N . PRO A 1 93 ? 53.471 -4.440 -50.878 1.00 60.84 93 PRO A N 1
ATOM 716 C CA . PRO A 1 93 ? 54.753 -5.053 -50.533 1.00 60.84 93 PRO A CA 1
ATOM 717 C C . PRO A 1 93 ? 55.773 -4.978 -51.674 1.00 60.84 93 PRO A C 1
AT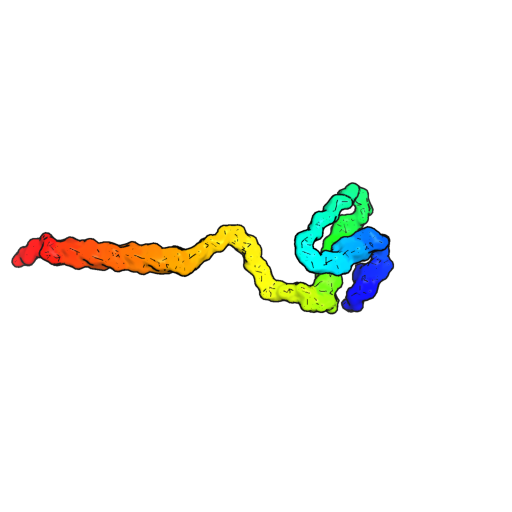OM 719 O O . PRO A 1 93 ? 55.350 -4.991 -52.855 1.00 60.84 93 PRO A O 1
#

pLDDT: mean 86.86, std 13.78, range [52.31, 98.19]

Sequence (93 aa):
MTPDQIIEKLNPVQKEAVITTEGPLLIIAGAGSGKTRVLTSRVAYILARRLAHAYRDNTRQRRDVRRERSLEASLNASSARLQQFVASDAPSP

Secondary structure (DSSP, 8-state):
--HHHHHTTS-HHHHHHHH--SS-------TTS-HHHHHHHHHHHHHHTT---S-----SS---HHHHHHHHHHHHHHHHHHHHHHHHTSPP-